Protein AF-A0AAW8B9N7-F1 (afdb_monomer_lite)

Sequence (123 aa):
MEYEEVKALREAWGDKDCDHPGFTDEILFGSKTGDFVCIQCGKSFTKRERDSMNRAGVHPKLTQLTEQNRILKERIDIINTRKSKFESMAAEVGGHTLLDSLLLQQQGVIALLDEMIESTESS

Organism: NCBI:txid434086

Radius of gyration: 39.95 Å; chains: 1; bounding box: 81×28×100 Å

pLDDT: mean 85.16, std 10.38, range [52.69, 97.56]

Structure (mmCIF, N/CA/C/O backbone):
data_AF-A0AAW8B9N7-F1
#
_entry.id   AF-A0AAW8B9N7-F1
#
loop_
_atom_site.group_PDB
_atom_site.id
_atom_site.type_symbol
_atom_site.label_atom_id
_atom_site.label_alt_id
_atom_site.label_comp_id
_atom_site.label_asym_id
_atom_site.label_entity_id
_atom_site.label_seq_id
_atom_site.pdbx_PDB_ins_code
_atom_site.Cartn_x
_atom_site.Cartn_y
_atom_site.Cartn_z
_atom_site.occupancy
_atom_site.B_iso_or_equiv
_atom_site.auth_seq_id
_atom_site.auth_comp_id
_atom_site.auth_asym_id
_atom_site.auth_atom_id
_atom_site.pdbx_PDB_model_num
ATOM 1 N N . MET A 1 1 ? -24.106 8.166 25.501 1.00 86.00 1 MET A N 1
ATOM 2 C CA . MET A 1 1 ? -24.837 7.088 26.195 1.00 86.00 1 MET A CA 1
ATOM 3 C C . MET A 1 1 ? -24.684 7.347 27.674 1.00 86.00 1 MET A C 1
ATOM 5 O O . MET A 1 1 ? -23.563 7.625 28.096 1.00 86.00 1 MET A O 1
ATOM 9 N N . GLU A 1 2 ? -25.788 7.371 28.412 1.00 91.06 2 GLU A N 1
ATOM 10 C CA . GLU A 1 2 ? -25.741 7.658 29.851 1.00 91.06 2 GLU A CA 1
ATOM 11 C C . GLU A 1 2 ? -25.098 6.490 30.606 1.00 91.06 2 GLU A C 1
ATOM 13 O O . GLU A 1 2 ? -25.272 5.332 30.230 1.00 91.06 2 GLU A O 1
ATOM 18 N N . TYR A 1 3 ? -24.370 6.784 31.683 1.00 88.75 3 TYR A N 1
ATOM 19 C CA . TYR A 1 3 ? -23.626 5.793 32.471 1.00 88.75 3 TYR A CA 1
ATOM 20 C C . TYR A 1 3 ? -24.465 4.567 32.886 1.00 88.75 3 TYR A C 1
ATOM 22 O O . TYR A 1 3 ? -24.004 3.428 32.797 1.00 88.75 3 TYR A O 1
ATOM 30 N N . GLU A 1 4 ? -25.723 4.777 33.279 1.00 89.31 4 GLU A N 1
ATOM 31 C CA . GLU A 1 4 ? -26.625 3.683 33.664 1.00 89.31 4 GLU A CA 1
ATOM 32 C C . GLU A 1 4 ? -26.982 2.771 32.478 1.00 89.31 4 GLU A C 1
ATOM 34 O O . GLU A 1 4 ? -27.052 1.550 32.626 1.00 89.31 4 GLU A O 1
ATOM 39 N N . GLU A 1 5 ? -27.136 3.336 31.276 1.00 89.38 5 GLU A N 1
ATOM 40 C CA . GLU A 1 5 ? -27.381 2.565 30.051 1.00 89.38 5 GLU A CA 1
ATOM 41 C C . GLU A 1 5 ? -26.155 1.727 29.679 1.00 89.38 5 GLU A C 1
ATOM 43 O O . GLU A 1 5 ? -26.284 0.562 29.306 1.00 89.38 5 GLU A O 1
ATOM 48 N N . VAL A 1 6 ? -24.956 2.301 29.825 1.00 89.94 6 VAL A N 1
ATOM 49 C CA . VAL A 1 6 ? -23.682 1.606 29.586 1.00 89.94 6 VAL A CA 1
ATOM 50 C C . VAL A 1 6 ? -23.544 0.399 30.510 1.00 89.94 6 VAL A C 1
ATOM 52 O O . VAL A 1 6 ? -23.150 -0.685 30.068 1.00 89.94 6 VAL A O 1
ATOM 55 N N . LYS A 1 7 ? -23.882 0.576 31.791 1.00 89.38 7 LYS A N 1
ATOM 56 C CA . LYS A 1 7 ? -23.821 -0.484 32.796 1.00 89.38 7 LYS A CA 1
ATOM 57 C C . LYS A 1 7 ? -24.812 -1.607 32.489 1.00 89.38 7 LYS A C 1
ATOM 59 O O . LYS A 1 7 ? -24.400 -2.765 32.436 1.00 89.38 7 LYS A O 1
ATOM 64 N N . ALA A 1 8 ? -26.068 -1.268 32.197 1.00 91.56 8 ALA A N 1
ATOM 65 C CA . ALA A 1 8 ? -27.083 -2.246 31.808 1.00 91.56 8 ALA A CA 1
ATOM 66 C C . ALA A 1 8 ? -26.692 -3.003 30.526 1.00 91.56 8 ALA A C 1
ATOM 68 O O . ALA A 1 8 ? -26.857 -4.221 30.446 1.00 91.56 8 ALA A O 1
ATOM 69 N N . LEU A 1 9 ? -26.115 -2.306 29.540 1.00 90.50 9 LEU A N 1
ATOM 70 C CA . LEU A 1 9 ? -25.628 -2.916 28.303 1.00 90.50 9 LEU A CA 1
ATOM 71 C C . LEU A 1 9 ? -24.483 -3.900 28.568 1.00 90.50 9 LEU A C 1
ATOM 73 O O . LEU A 1 9 ? -24.479 -4.994 28.009 1.00 90.50 9 LEU A O 1
ATOM 77 N N . ARG A 1 10 ? -23.533 -3.538 29.436 1.00 89.25 10 ARG A N 1
ATOM 78 C CA . ARG A 1 10 ? -22.415 -4.412 29.814 1.00 89.25 10 ARG A CA 1
ATOM 79 C C . ARG A 1 10 ? -22.901 -5.666 30.541 1.00 89.25 10 ARG A C 1
ATOM 81 O O . ARG A 1 10 ? -22.432 -6.760 30.243 1.00 89.25 10 ARG A O 1
ATOM 88 N N . GLU A 1 11 ? -23.854 -5.517 31.457 1.00 89.94 11 GLU A N 1
ATOM 89 C CA . GLU A 1 11 ? -24.462 -6.641 32.178 1.00 89.94 11 GLU A CA 1
ATOM 90 C C . GLU A 1 11 ? -25.248 -7.566 31.234 1.00 89.94 11 GLU A C 1
ATOM 92 O O . GLU A 1 11 ? -25.106 -8.785 31.312 1.00 89.94 11 GLU A O 1
ATOM 97 N N . ALA A 1 12 ? -26.017 -7.003 30.295 1.00 90.56 12 ALA A N 1
ATOM 98 C CA . ALA A 1 12 ? -26.766 -7.772 29.300 1.00 90.56 12 ALA A CA 1
ATOM 99 C C . ALA A 1 12 ? -25.859 -8.477 28.275 1.00 90.56 12 ALA A C 1
ATOM 101 O O . ALA A 1 12 ? -26.177 -9.575 27.809 1.00 90.56 12 ALA A O 1
ATOM 102 N N . TRP A 1 13 ? -24.736 -7.852 27.907 1.00 90.00 13 TRP A N 1
ATOM 103 C CA . TRP A 1 13 ? -23.761 -8.430 26.984 1.00 90.00 13 TRP A CA 1
ATOM 104 C C . TRP A 1 13 ? -22.974 -9.577 27.628 1.00 90.00 13 TRP A C 1
ATOM 106 O O . TRP A 1 13 ? -22.736 -10.608 26.986 1.00 90.00 13 TRP A O 1
ATOM 116 N N . GLY A 1 14 ? -22.616 -9.410 28.903 1.00 87.19 14 GLY A N 1
ATOM 117 C CA . GLY A 1 14 ? -21.809 -10.356 29.661 1.00 87.19 14 GLY A CA 1
ATOM 118 C C . GLY A 1 14 ? -20.349 -10.364 29.204 1.00 87.19 14 GLY A C 1
ATOM 119 O O . GLY A 1 14 ? -19.791 -9.331 28.841 1.00 87.19 14 GLY A O 1
ATOM 120 N N . ASP A 1 15 ? -19.737 -11.549 29.209 1.00 82.44 15 ASP A N 1
ATOM 121 C CA . ASP A 1 15 ? -18.308 -11.753 28.928 1.00 82.44 15 ASP A CA 1
ATOM 122 C C . ASP A 1 15 ? -18.058 -12.324 27.518 1.00 82.44 15 ASP A C 1
ATOM 124 O O . ASP A 1 15 ? -17.310 -13.278 27.322 1.00 82.44 15 ASP A O 1
ATOM 128 N N . LYS A 1 16 ? -18.775 -11.799 26.518 1.00 85.38 16 LYS A N 1
ATOM 129 C CA . LYS A 1 16 ? -18.611 -12.204 25.113 1.00 85.38 16 LYS A CA 1
ATOM 130 C C . LYS A 1 16 ? -17.570 -11.335 24.417 1.00 85.38 16 LYS A C 1
ATOM 132 O O . LYS A 1 16 ? -17.620 -10.105 24.539 1.00 85.38 16 LYS A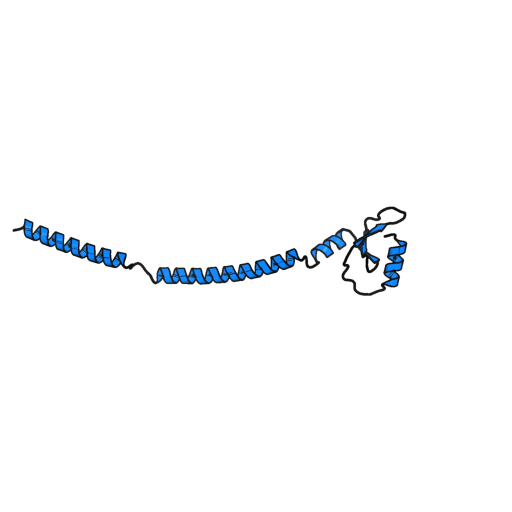 O 1
ATOM 137 N N . ASP A 1 17 ? -16.727 -11.963 23.598 1.00 85.25 17 ASP A N 1
ATOM 138 C CA . ASP A 1 17 ? -15.803 -11.261 22.706 1.00 85.25 17 ASP A CA 1
ATOM 139 C C . ASP A 1 17 ? -16.557 -10.282 21.793 1.00 85.25 17 ASP A C 1
ATOM 141 O O . ASP A 1 17 ? -17.659 -10.555 21.306 1.00 85.25 17 ASP A O 1
ATOM 145 N N . CYS A 1 18 ? -15.976 -9.100 21.599 1.00 83.75 18 CYS A N 1
ATOM 146 C CA . CYS A 1 18 ? -16.566 -8.024 20.816 1.00 83.75 18 CYS A CA 1
ATOM 147 C C . CYS A 1 18 ? -15.498 -7.380 19.933 1.00 83.75 18 CYS A C 1
ATOM 149 O O . CYS A 1 18 ? -14.463 -6.944 20.430 1.00 83.75 18 CYS A O 1
ATOM 151 N N . ASP A 1 19 ? -15.796 -7.245 18.640 1.00 81.38 19 ASP A N 1
ATOM 152 C CA . ASP A 1 19 ? -14.920 -6.588 17.658 1.00 81.38 19 ASP A CA 1
ATOM 153 C C . ASP A 1 19 ? -14.994 -5.051 17.711 1.00 81.38 19 ASP A C 1
ATOM 155 O O . ASP A 1 19 ? -14.330 -4.358 16.944 1.00 81.38 19 ASP A O 1
ATOM 159 N N . HIS A 1 20 ? -15.816 -4.507 18.613 1.00 82.69 20 HIS A N 1
ATOM 160 C CA . HIS A 1 20 ? -16.007 -3.076 18.847 1.00 82.69 20 HIS A CA 1
ATOM 161 C C . HIS A 1 20 ? -16.260 -2.250 17.564 1.00 82.69 20 HIS A C 1
ATOM 163 O O . HIS A 1 20 ? -15.485 -1.348 17.243 1.00 82.69 20 HIS A O 1
ATOM 169 N N . PRO A 1 21 ? -17.381 -2.483 16.846 1.00 82.38 21 PRO A N 1
ATOM 170 C CA . PRO A 1 21 ? -17.633 -1.871 15.534 1.00 82.38 21 PRO A CA 1
ATOM 171 C C . PRO A 1 21 ? -17.878 -0.355 15.574 1.00 82.38 21 PRO A C 1
ATOM 173 O O . PRO A 1 21 ? -17.799 0.313 14.545 1.00 82.38 21 PRO A O 1
ATOM 176 N N . GLY A 1 22 ? -18.203 0.202 16.742 1.00 83.50 22 GLY A N 1
ATOM 177 C CA . GLY A 1 22 ? -18.500 1.620 16.896 1.00 83.50 22 GLY A CA 1
ATOM 178 C C . GLY A 1 22 ? -18.442 2.084 18.346 1.00 83.50 22 GLY A C 1
ATOM 179 O O . GLY A 1 22 ? -18.654 1.301 19.277 1.00 83.50 22 GLY A O 1
ATOM 180 N N . PHE A 1 23 ? -18.172 3.379 18.517 1.00 89.88 23 PHE A N 1
ATOM 181 C CA . PHE A 1 23 ? -18.014 4.031 19.814 1.00 89.88 23 PHE A CA 1
ATOM 182 C C . PHE A 1 23 ? -18.919 5.260 19.928 1.00 89.88 23 PHE A C 1
ATOM 184 O O . PHE A 1 23 ? -19.106 5.992 18.957 1.00 89.88 23 PHE A O 1
ATOM 191 N N . THR A 1 24 ? -19.427 5.508 21.131 1.00 90.75 24 THR A N 1
ATOM 192 C CA . THR A 1 24 ? -20.163 6.718 21.521 1.00 90.75 24 THR A CA 1
ATOM 193 C C . THR A 1 24 ? -19.512 7.347 22.750 1.00 90.75 24 THR A C 1
ATOM 195 O O . THR A 1 24 ? -18.874 6.649 23.528 1.00 90.75 24 THR A O 1
ATOM 198 N N . ASP A 1 25 ? -19.697 8.650 22.959 1.00 91.75 25 ASP A N 1
ATOM 199 C CA . ASP A 1 25 ? -19.277 9.301 24.205 1.00 91.75 25 ASP A CA 1
ATOM 200 C C . ASP A 1 25 ? -20.117 8.784 25.386 1.00 91.75 25 ASP A C 1
ATOM 202 O O . ASP A 1 25 ? -21.349 8.656 25.273 1.00 91.75 25 ASP A O 1
ATOM 206 N N . GLU A 1 26 ? -19.459 8.511 26.510 1.00 90.62 26 GLU A N 1
ATOM 207 C CA . GLU A 1 26 ? -20.120 8.291 27.795 1.00 90.62 26 GLU A CA 1
ATOM 208 C C . GLU A 1 26 ? -20.493 9.631 28.435 1.00 90.62 26 GLU A C 1
ATOM 210 O O . GLU A 1 26 ? -19.730 10.606 28.417 1.00 90.62 26 GLU A O 1
ATOM 215 N N . ILE A 1 27 ? -21.709 9.682 28.971 1.00 90.88 27 ILE A N 1
ATOM 216 C CA . ILE A 1 27 ? -22.269 10.854 29.631 1.00 90.88 27 ILE A CA 1
ATOM 217 C C . ILE A 1 27 ? -22.593 10.468 31.072 1.00 90.88 27 ILE A C 1
ATOM 219 O O . ILE A 1 27 ? -23.198 9.427 31.328 1.00 90.88 27 ILE A O 1
ATOM 223 N N . LEU A 1 28 ? -22.168 11.310 32.009 1.00 88.75 28 LEU A N 1
ATOM 224 C CA . LEU A 1 28 ? -22.473 11.190 33.425 1.00 88.75 28 LEU A CA 1
ATOM 225 C C . LEU A 1 28 ? -23.022 12.535 33.911 1.00 88.75 28 LEU A C 1
ATOM 227 O O . LEU A 1 28 ? -22.374 13.571 33.754 1.00 88.75 28 LEU A O 1
ATOM 231 N N . PHE A 1 29 ? -24.234 12.526 34.471 1.00 87.25 29 PHE A N 1
ATOM 232 C CA . PHE A 1 29 ? -24.947 13.731 34.922 1.00 87.25 29 PHE A CA 1
ATOM 233 C C . PHE A 1 29 ? -25.043 14.829 33.842 1.00 87.25 29 PHE A C 1
ATOM 235 O O . PHE A 1 29 ? -24.850 16.014 34.117 1.00 87.25 29 PHE A O 1
ATOM 242 N N . GLY A 1 30 ? -25.301 14.439 32.589 1.00 86.62 30 GLY A N 1
ATOM 243 C CA . GLY A 1 30 ? -25.422 15.373 31.463 1.00 86.62 30 GLY A CA 1
ATOM 244 C C . GLY A 1 30 ? -24.098 15.966 30.963 1.00 86.62 30 GLY A C 1
ATOM 245 O O . GLY A 1 30 ? -24.112 16.829 30.085 1.00 86.62 30 GLY A O 1
ATOM 246 N N . SER A 1 31 ? -22.953 15.513 31.483 1.00 87.38 31 SER A N 1
ATOM 247 C CA . SER A 1 31 ? -21.620 15.932 31.036 1.00 87.38 31 SER A CA 1
ATOM 248 C C . SER A 1 31 ? -20.849 14.766 30.427 1.00 87.38 31 SER A C 1
ATOM 250 O O . SER A 1 31 ? -20.915 13.642 30.916 1.00 87.38 31 SER A O 1
ATOM 252 N N . LYS A 1 32 ? -20.087 15.026 29.359 1.00 88.25 32 LYS A N 1
ATOM 253 C CA . LYS A 1 32 ? -19.211 14.011 28.756 1.00 88.25 32 LYS A CA 1
ATOM 254 C C . LYS A 1 32 ? -18.076 13.678 29.722 1.00 88.25 32 LYS A C 1
ATOM 256 O O . LYS A 1 32 ? -17.360 14.588 30.138 1.00 88.25 32 LYS A O 1
ATOM 261 N N . THR A 1 33 ? -17.877 12.400 30.028 1.00 86.06 33 THR A N 1
ATOM 262 C CA . THR A 1 33 ? -16.769 11.953 30.897 1.00 86.06 33 THR A CA 1
ATOM 263 C C . THR A 1 33 ? -15.419 12.022 30.179 1.00 86.06 33 THR A C 1
ATOM 265 O O . THR A 1 33 ? -14.380 12.183 30.812 1.00 86.06 33 THR A O 1
ATOM 268 N N . GLY A 1 34 ? -15.438 11.974 28.842 1.00 84.19 34 GLY A N 1
ATOM 269 C CA . GLY A 1 34 ? -14.245 11.907 27.994 1.00 84.19 34 GLY A CA 1
ATOM 270 C C . GLY A 1 34 ? -13.856 10.477 27.610 1.00 84.19 34 GLY A C 1
ATOM 271 O O . GLY A 1 34 ? -12.970 10.303 26.767 1.00 84.19 34 GLY A O 1
ATOM 272 N N . ASP A 1 35 ? -14.552 9.487 28.171 1.00 88.50 35 ASP A N 1
ATOM 273 C CA . ASP A 1 35 ? -14.418 8.082 27.818 1.00 88.50 35 ASP A CA 1
ATOM 274 C C . ASP A 1 35 ? -15.387 7.697 26.693 1.00 88.50 35 ASP A C 1
ATOM 276 O O . ASP A 1 35 ? -16.487 8.241 26.538 1.00 88.50 35 ASP A O 1
ATOM 280 N N . PHE A 1 36 ? -14.944 6.750 25.872 1.00 90.44 36 PHE A N 1
ATOM 281 C CA . PHE A 1 36 ? -15.682 6.233 24.728 1.00 90.44 36 PHE A CA 1
ATOM 282 C C . PHE A 1 36 ? -16.223 4.851 25.053 1.00 90.44 36 PHE A C 1
ATOM 284 O O . PHE A 1 36 ? -15.476 3.963 25.449 1.00 90.44 36 PHE A O 1
ATOM 291 N N . VAL A 1 37 ? -17.507 4.628 24.825 1.00 90.88 37 VAL A N 1
ATOM 292 C CA . VAL A 1 37 ? -18.162 3.350 25.085 1.00 90.88 37 VAL A CA 1
ATOM 293 C C . VAL A 1 37 ? -18.514 2.668 23.778 1.00 90.88 37 VAL A C 1
ATOM 295 O O . VAL A 1 37 ? -19.032 3.293 22.853 1.00 90.88 37 VAL A O 1
ATOM 298 N N . CYS A 1 38 ? -18.243 1.369 23.694 1.00 91.25 38 CYS A N 1
ATOM 299 C CA . CYS A 1 38 ? -18.683 0.566 22.565 1.00 91.25 38 CYS A CA 1
ATOM 300 C C . CYS A 1 38 ? -20.210 0.422 22.563 1.00 91.25 38 CYS A C 1
ATOM 302 O O . CYS A 1 38 ? -20.794 -0.052 23.538 1.00 91.25 38 CYS A O 1
ATOM 304 N N . ILE A 1 39 ? -20.840 0.747 21.432 1.00 90.44 39 ILE A N 1
ATOM 305 C CA . ILE A 1 39 ? -22.304 0.703 21.265 1.00 90.44 39 ILE A CA 1
ATOM 306 C C . ILE A 1 39 ? -22.904 -0.708 21.375 1.00 90.44 39 ILE A C 1
ATOM 308 O O . ILE A 1 39 ? -24.113 -0.841 21.516 1.00 90.44 39 ILE A O 1
ATOM 312 N N . GLN A 1 40 ? -22.075 -1.752 21.279 1.00 88.00 40 GLN A N 1
ATOM 313 C CA . GLN A 1 40 ? -22.519 -3.145 21.260 1.00 88.00 40 GLN A CA 1
ATOM 314 C C . GLN A 1 40 ? -22.347 -3.843 22.614 1.00 88.00 40 GLN A C 1
ATOM 316 O O . GLN A 1 40 ? -23.246 -4.556 23.040 1.00 88.00 40 GLN A O 1
ATOM 321 N N . CYS A 1 41 ? -21.213 -3.648 23.296 1.00 89.06 41 CYS A N 1
ATOM 322 C CA . CYS A 1 41 ? -20.895 -4.377 24.532 1.00 89.06 41 CYS A CA 1
ATOM 323 C C . CYS A 1 41 ? -20.814 -3.508 25.795 1.00 89.06 41 CYS A C 1
ATOM 325 O O . CYS A 1 41 ? -20.556 -4.034 26.874 1.00 89.06 41 CYS A O 1
ATOM 327 N N . GLY A 1 42 ? -20.947 -2.181 25.692 1.00 88.44 42 GLY A N 1
ATOM 328 C CA . GLY A 1 42 ? -20.882 -1.297 26.863 1.00 88.44 42 GLY A CA 1
ATOM 329 C C . GLY A 1 42 ? -19.496 -1.211 27.526 1.00 88.44 42 GLY A C 1
ATOM 330 O O . GLY A 1 42 ? -19.356 -0.720 28.649 1.00 88.44 42 GLY A O 1
ATOM 331 N N . LYS A 1 43 ? -18.433 -1.702 26.875 1.00 89.56 43 LYS A N 1
ATOM 332 C CA . LYS A 1 43 ? -17.058 -1.545 27.373 1.00 89.56 43 LYS A CA 1
ATOM 333 C C . LYS A 1 43 ? -16.576 -0.113 27.132 1.00 89.56 43 LYS A C 1
ATOM 335 O O . LYS A 1 43 ? -16.777 0.422 26.042 1.00 89.56 43 LYS A O 1
ATOM 340 N N . SER A 1 44 ? -15.986 0.491 28.159 1.00 89.69 44 SER A N 1
ATOM 341 C CA . SER A 1 44 ? -15.431 1.844 28.137 1.00 89.69 44 SER A CA 1
ATOM 342 C C . SER A 1 44 ? -13.955 1.812 27.740 1.00 89.69 44 SER A C 1
ATOM 344 O O . SER A 1 44 ? -13.222 0.892 28.106 1.00 89.69 44 SER A O 1
ATOM 346 N N . PHE A 1 45 ? -13.543 2.812 26.969 1.00 89.25 45 PHE A N 1
ATOM 347 C CA . PHE A 1 45 ? -12.222 2.960 26.377 1.00 89.25 45 PHE A CA 1
ATOM 348 C C . PHE A 1 45 ? -11.765 4.402 26.487 1.00 89.25 45 PHE A C 1
ATOM 350 O O . PHE A 1 45 ? -12.496 5.341 26.160 1.00 89.25 45 PHE A O 1
ATOM 357 N N . THR A 1 46 ? -10.502 4.579 26.841 1.00 89.75 46 THR A N 1
ATOM 358 C CA . THR A 1 46 ? -9.861 5.886 26.764 1.00 89.75 46 THR A CA 1
ATOM 359 C C . THR A 1 46 ? -9.653 6.293 25.304 1.00 89.75 46 THR A C 1
ATOM 361 O O . THR A 1 46 ? -9.549 5.464 24.392 1.00 89.75 46 THR A O 1
ATOM 364 N N . LYS A 1 47 ? -9.481 7.597 25.064 1.00 86.06 47 LYS A N 1
ATOM 365 C CA . LYS A 1 47 ? -9.130 8.121 23.732 1.00 86.06 47 LYS A CA 1
ATOM 366 C C . LYS A 1 47 ? -7.920 7.404 23.111 1.00 86.06 47 LYS A C 1
ATOM 368 O O . LYS A 1 47 ? -7.928 7.100 21.922 1.00 86.06 47 LYS A O 1
ATOM 373 N N . ARG A 1 48 ? -6.886 7.114 23.913 1.00 84.25 48 ARG A N 1
ATOM 374 C CA . ARG A 1 48 ? -5.659 6.445 23.444 1.00 84.25 48 ARG A CA 1
ATOM 375 C C . ARG A 1 48 ? -5.911 5.000 23.027 1.00 84.25 48 ARG A C 1
ATOM 377 O O . ARG A 1 48 ? -5.324 4.565 22.038 1.00 84.25 48 ARG A O 1
ATOM 384 N N . GLU A 1 49 ? -6.756 4.276 23.755 1.00 84.56 49 GLU A N 1
ATOM 385 C CA . GLU A 1 49 ? -7.122 2.893 23.431 1.00 84.56 49 GLU A CA 1
ATOM 386 C C . GLU A 1 49 ? -7.955 2.844 22.157 1.00 84.56 49 GLU A C 1
ATOM 388 O O . GLU A 1 49 ? -7.578 2.132 21.231 1.00 84.56 49 GLU A O 1
ATOM 393 N N . ARG A 1 50 ? -8.990 3.686 22.047 1.00 83.12 50 ARG A N 1
ATOM 394 C CA . ARG A 1 50 ? -9.796 3.816 20.824 1.00 83.12 50 ARG A CA 1
ATOM 395 C C . ARG A 1 50 ? -8.930 4.139 19.606 1.00 83.12 50 ARG A C 1
ATOM 397 O O . ARG A 1 50 ? -9.052 3.508 18.560 1.00 83.12 50 ARG A O 1
ATOM 404 N N . ASP A 1 51 ? -8.027 5.110 19.734 1.00 80.88 51 ASP A N 1
ATOM 405 C CA . ASP A 1 51 ? -7.139 5.498 18.636 1.00 80.88 51 ASP A CA 1
ATOM 406 C C . ASP A 1 51 ? -6.158 4.374 18.279 1.00 80.88 51 ASP A C 1
ATOM 408 O O . ASP A 1 51 ? -5.812 4.195 17.114 1.00 80.88 51 ASP A O 1
ATOM 412 N N . SER A 1 52 ? -5.714 3.595 19.264 1.00 77.69 52 SER A N 1
ATOM 413 C CA . SER A 1 52 ? -4.858 2.429 19.029 1.00 77.69 52 SER A CA 1
ATOM 414 C C . SER A 1 52 ? -5.621 1.280 18.374 1.00 77.69 52 SER A C 1
ATOM 416 O O . SER A 1 52 ? -5.076 0.661 17.468 1.00 77.69 52 SER A O 1
ATOM 418 N N . MET A 1 53 ? -6.887 1.058 18.734 1.00 72.44 53 MET A N 1
ATOM 419 C CA . MET A 1 53 ? -7.771 0.089 18.076 1.00 72.44 53 MET A CA 1
ATOM 420 C C . MET A 1 53 ? -8.073 0.484 16.633 1.00 72.44 53 MET A C 1
ATOM 422 O O . MET A 1 53 ? -7.985 -0.356 15.750 1.00 72.44 53 MET A O 1
ATOM 426 N N . ASN A 1 54 ? -8.310 1.768 16.354 1.00 66.31 54 ASN A N 1
ATOM 427 C CA . ASN A 1 54 ? -8.457 2.258 14.979 1.00 66.31 54 ASN A CA 1
ATOM 428 C C . ASN A 1 54 ? -7.163 2.142 14.157 1.00 66.31 54 ASN A C 1
ATOM 430 O O . ASN A 1 54 ? -7.221 2.020 12.937 1.00 66.31 54 ASN A O 1
ATOM 434 N N . ARG A 1 55 ? -5.993 2.193 14.806 1.00 63.53 55 ARG A N 1
ATOM 435 C CA . ARG A 1 55 ? -4.694 1.964 14.152 1.00 63.53 55 ARG A CA 1
ATOM 436 C C . ARG A 1 55 ? -4.380 0.478 13.950 1.00 63.53 55 ARG A C 1
ATOM 438 O O . ARG A 1 55 ? -3.716 0.146 12.975 1.00 63.53 55 ARG A O 1
ATOM 445 N N . ALA A 1 56 ? -4.821 -0.386 14.865 1.00 58.50 56 ALA A N 1
ATOM 446 C CA . ALA A 1 56 ? -4.647 -1.839 14.804 1.00 58.50 56 ALA A CA 1
ATOM 447 C C . ALA A 1 56 ? -5.710 -2.528 13.930 1.00 58.50 56 ALA A C 1
ATOM 449 O O . ALA A 1 56 ? -5.466 -3.603 13.386 1.00 58.50 56 ALA A O 1
ATOM 450 N N . GLY A 1 57 ? -6.875 -1.900 13.775 1.00 57.22 57 GLY A N 1
ATOM 451 C CA . GLY A 1 57 ? -7.941 -2.326 12.888 1.00 57.22 57 GLY A CA 1
ATOM 452 C C . GLY A 1 57 ? -7.488 -2.229 11.439 1.00 57.22 57 GLY A C 1
ATOM 453 O O . GLY A 1 57 ? -6.958 -1.210 10.999 1.00 57.22 57 GLY A O 1
ATOM 454 N N . VAL A 1 58 ? -7.694 -3.318 10.709 1.00 60.47 58 VAL A N 1
ATOM 455 C CA . VAL A 1 58 ? -7.445 -3.491 9.278 1.00 60.47 58 VAL A CA 1
ATOM 456 C C . VAL A 1 58 ? -8.119 -2.358 8.492 1.00 60.47 58 VAL A C 1
ATOM 458 O O . VAL A 1 58 ? -9.266 -2.459 8.067 1.00 60.47 58 VAL A O 1
ATOM 461 N N . HIS A 1 59 ? -7.421 -1.233 8.327 1.00 65.50 59 HIS A N 1
ATOM 462 C CA . HIS A 1 59 ? -7.954 -0.085 7.607 1.00 65.50 59 HIS A CA 1
ATOM 463 C C . HIS A 1 59 ? -8.059 -0.466 6.119 1.00 65.50 59 HIS A C 1
ATOM 465 O O . HIS A 1 59 ? -7.033 -0.815 5.529 1.00 65.50 59 HIS A O 1
ATOM 471 N N . PRO A 1 60 ? -9.236 -0.381 5.467 1.00 74.06 60 PRO A N 1
ATOM 472 C CA . PRO A 1 60 ? -9.428 -0.874 4.095 1.00 74.06 60 PRO A CA 1
ATOM 473 C C . PRO A 1 60 ? -8.463 -0.257 3.074 1.00 74.06 60 PRO A C 1
ATOM 475 O O . PRO A 1 60 ? -7.996 -0.909 2.146 1.00 74.06 60 PRO A O 1
ATOM 478 N N . LYS A 1 61 ? -8.096 1.015 3.271 1.00 79.69 61 LYS A N 1
ATOM 479 C CA . LYS A 1 61 ? -7.078 1.670 2.436 1.00 79.69 61 LYS A CA 1
ATOM 480 C C . LYS A 1 61 ? -5.672 1.144 2.720 1.00 79.69 61 LYS A C 1
ATOM 482 O O . LYS A 1 61 ? -4.842 1.115 1.824 1.00 79.69 61 LYS A O 1
ATOM 487 N N . LEU A 1 62 ? -5.388 0.763 3.965 1.00 80.25 62 LEU A N 1
ATOM 488 C CA . LEU A 1 62 ? -4.078 0.248 4.351 1.00 80.25 62 LEU A CA 1
ATOM 489 C C . LEU A 1 62 ? -3.874 -1.157 3.786 1.00 80.25 62 LEU A C 1
ATOM 491 O O . LEU A 1 62 ? -2.815 -1.420 3.235 1.00 80.25 62 LEU A O 1
ATOM 495 N N . THR A 1 63 ? -4.887 -2.026 3.832 1.00 83.25 63 THR A N 1
ATOM 496 C CA . THR A 1 63 ? -4.818 -3.340 3.169 1.00 83.25 63 THR A CA 1
ATOM 497 C C . THR A 1 63 ? -4.643 -3.208 1.668 1.00 83.25 63 THR A C 1
ATOM 499 O O . THR A 1 63 ? -3.773 -3.864 1.099 1.00 83.25 63 THR A O 1
ATOM 502 N N . GLN A 1 64 ? -5.403 -2.309 1.041 1.00 89.00 64 GLN A N 1
ATOM 503 C CA . GLN A 1 64 ? -5.259 -2.007 -0.379 1.00 89.00 64 GLN A CA 1
ATOM 504 C C . GLN A 1 64 ? -3.837 -1.536 -0.719 1.00 89.00 64 GLN A C 1
ATOM 506 O O . GLN A 1 64 ? -3.248 -2.018 -1.684 1.00 89.00 64 GLN A O 1
ATOM 511 N N . LEU A 1 65 ? -3.264 -0.631 0.079 1.00 90.44 65 LEU A N 1
ATOM 512 C CA . LEU A 1 65 ? -1.901 -0.133 -0.122 1.00 90.44 65 LEU A CA 1
ATOM 513 C C . LEU A 1 65 ? -0.845 -1.217 0.108 1.00 90.44 65 LEU A C 1
ATOM 515 O O . LEU A 1 65 ? 0.133 -1.288 -0.635 1.00 90.44 65 LEU A O 1
ATOM 519 N N . THR A 1 66 ? -1.025 -2.077 1.107 1.00 89.50 66 THR A N 1
ATOM 520 C CA . THR A 1 66 ? -0.121 -3.208 1.353 1.00 89.50 66 THR A CA 1
ATOM 521 C C . THR A 1 66 ? -0.117 -4.171 0.170 1.00 89.50 66 THR A C 1
ATOM 523 O O . THR A 1 66 ? 0.954 -4.571 -0.288 1.00 89.50 66 THR A O 1
ATOM 526 N N . GLU A 1 67 ? -1.290 -4.474 -0.385 1.00 92.31 67 GLU A N 1
ATOM 527 C CA . GLU A 1 67 ? -1.403 -5.337 -1.562 1.00 92.31 67 GLU A CA 1
ATOM 528 C C . GLU A 1 67 ? -0.811 -4.679 -2.817 1.0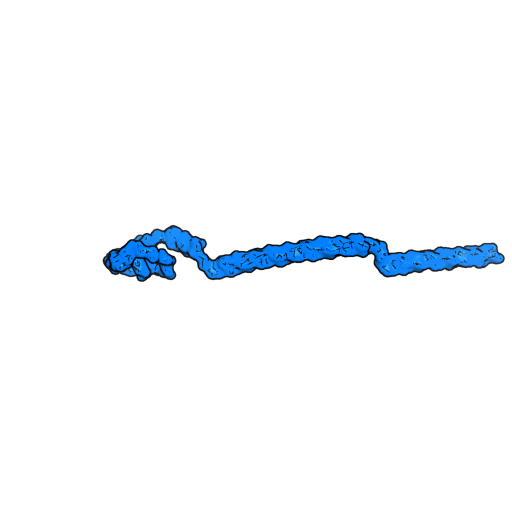0 92.31 67 GLU A C 1
ATOM 530 O O . GLU A 1 67 ? -0.053 -5.308 -3.556 1.00 92.31 67 GLU A O 1
ATOM 535 N N . GLN A 1 68 ? -1.054 -3.383 -3.029 1.00 94.75 68 GLN A N 1
ATOM 536 C CA . GLN A 1 68 ? -0.420 -2.641 -4.124 1.00 94.75 68 GLN 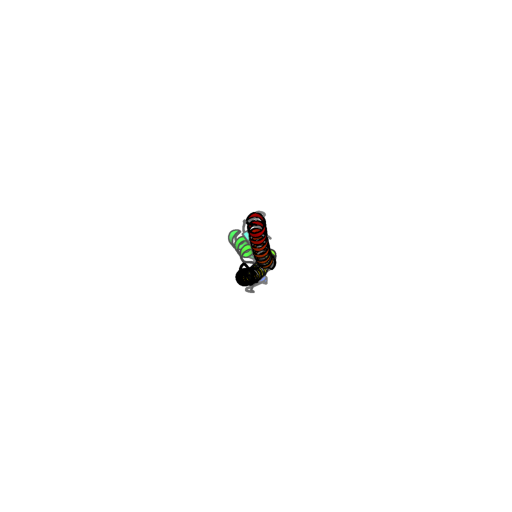A CA 1
ATOM 537 C C . GLN A 1 68 ? 1.109 -2.651 -4.014 1.00 94.75 68 GLN A C 1
ATOM 539 O O . GLN A 1 68 ? 1.793 -2.879 -5.012 1.00 94.75 68 GLN A O 1
ATOM 544 N N . ASN A 1 69 ? 1.659 -2.467 -2.812 1.00 95.06 69 ASN A N 1
ATOM 545 C CA . ASN A 1 69 ? 3.102 -2.541 -2.580 1.00 95.06 69 ASN A CA 1
ATOM 546 C C . ASN A 1 69 ? 3.671 -3.932 -2.882 1.00 95.06 69 ASN A C 1
ATOM 548 O O . ASN A 1 69 ? 4.776 -4.034 -3.420 1.00 95.06 69 ASN A O 1
ATOM 552 N N . ARG A 1 70 ? 2.924 -4.999 -2.577 1.00 96.44 70 ARG A N 1
ATOM 553 C CA . ARG A 1 70 ? 3.306 -6.373 -2.929 1.00 96.44 70 ARG A CA 1
ATOM 554 C C . ARG A 1 70 ? 3.431 -6.537 -4.446 1.00 96.44 70 ARG A C 1
ATOM 556 O O . ARG A 1 70 ? 4.468 -6.990 -4.923 1.00 96.44 70 ARG A O 1
ATOM 563 N N . ILE A 1 71 ? 2.421 -6.091 -5.195 1.00 96.75 71 ILE A N 1
ATOM 564 C CA . ILE A 1 71 ? 2.399 -6.152 -6.667 1.00 96.75 71 ILE A CA 1
ATOM 565 C C . ILE A 1 71 ? 3.527 -5.308 -7.280 1.00 96.75 71 ILE A C 1
ATOM 567 O O . ILE A 1 71 ? 4.156 -5.718 -8.256 1.00 96.75 71 ILE A O 1
ATOM 571 N N . LEU A 1 72 ? 3.797 -4.120 -6.731 1.00 97.06 72 LEU A N 1
ATOM 572 C CA . LEU A 1 72 ? 4.862 -3.249 -7.234 1.00 97.06 72 LEU A CA 1
ATOM 573 C C . LEU A 1 72 ? 6.247 -3.885 -7.088 1.00 97.06 72 LEU A C 1
ATOM 575 O O . LEU A 1 72 ? 7.045 -3.780 -8.017 1.00 97.06 72 LEU A O 1
ATOM 579 N N . LYS A 1 73 ? 6.519 -4.578 -5.977 1.00 96.12 73 LYS A N 1
ATOM 580 C CA . LYS A 1 73 ? 7.784 -5.306 -5.786 1.00 96.12 73 LYS A CA 1
ATOM 581 C C . LYS A 1 73 ? 7.975 -6.395 -6.841 1.00 96.12 73 LYS A C 1
ATOM 583 O O . LYS A 1 73 ? 8.997 -6.405 -7.514 1.00 96.12 73 LYS A O 1
ATOM 588 N N . GLU A 1 74 ? 6.950 -7.213 -7.069 1.00 95.50 74 GLU A N 1
ATOM 589 C CA . GLU A 1 74 ? 6.979 -8.261 -8.098 1.00 95.50 74 GLU A CA 1
ATOM 590 C C . GLU A 1 74 ? 7.246 -7.682 -9.501 1.00 95.50 74 GLU A C 1
ATOM 592 O O . GLU A 1 74 ? 8.055 -8.203 -10.270 1.00 95.50 74 GLU A O 1
ATOM 597 N N . ARG A 1 75 ? 6.624 -6.541 -9.829 1.00 96.75 75 ARG A N 1
ATOM 598 C CA . ARG A 1 75 ? 6.870 -5.847 -11.104 1.00 96.75 75 ARG A CA 1
ATOM 599 C C . ARG A 1 75 ? 8.295 -5.312 -11.222 1.00 96.75 75 ARG A C 1
ATOM 601 O O . ARG A 1 75 ? 8.868 -5.393 -12.308 1.00 96.75 75 ARG A O 1
ATOM 608 N N . ILE A 1 76 ? 8.854 -4.762 -10.145 1.00 97.56 76 ILE A N 1
ATOM 609 C CA . ILE A 1 76 ? 10.239 -4.272 -10.119 1.00 97.56 76 ILE A CA 1
ATOM 610 C C . ILE A 1 76 ? 11.212 -5.424 -10.385 1.00 97.56 76 ILE A C 1
ATOM 612 O O . ILE A 1 76 ? 12.114 -5.269 -11.207 1.00 97.56 76 ILE A O 1
ATOM 616 N N . ASP A 1 77 ? 10.991 -6.591 -9.782 1.00 96.81 77 ASP A N 1
ATOM 617 C CA . ASP A 1 77 ? 11.845 -7.767 -9.986 1.00 96.81 77 ASP A CA 1
ATOM 618 C C . ASP A 1 77 ? 11.815 -8.254 -11.443 1.00 96.81 77 ASP A C 1
ATOM 620 O O . ASP A 1 77 ? 12.860 -8.538 -12.042 1.00 96.81 77 ASP A O 1
ATOM 624 N N . ILE A 1 78 ? 10.631 -8.264 -12.065 1.00 96.25 78 ILE A N 1
ATOM 625 C CA . ILE A 1 78 ? 10.483 -8.578 -13.495 1.00 96.25 78 ILE A CA 1
ATOM 626 C C . ILE A 1 78 ? 11.235 -7.561 -14.361 1.00 96.25 78 ILE A C 1
ATOM 628 O O . ILE A 1 78 ? 11.925 -7.949 -15.306 1.00 96.25 78 ILE A O 1
ATOM 632 N N . ILE A 1 79 ? 11.110 -6.263 -14.065 1.00 96.50 79 ILE A N 1
ATOM 633 C CA . ILE A 1 79 ? 11.805 -5.207 -14.814 1.00 96.50 79 ILE A CA 1
ATOM 634 C C . ILE A 1 79 ? 13.319 -5.366 -14.679 1.00 96.50 79 ILE A C 1
ATOM 636 O O . ILE A 1 79 ? 14.016 -5.309 -15.689 1.00 96.50 79 ILE A O 1
ATOM 640 N N . ASN A 1 80 ? 13.822 -5.633 -13.475 1.00 96.00 80 ASN A N 1
ATOM 641 C CA . ASN A 1 80 ? 15.247 -5.853 -13.234 1.00 96.00 80 ASN A CA 1
ATOM 642 C C . ASN A 1 80 ? 15.771 -7.082 -13.990 1.00 96.00 80 ASN A C 1
ATOM 644 O O . ASN A 1 80 ? 16.827 -7.014 -14.614 1.00 96.00 80 ASN A O 1
ATOM 648 N N . THR A 1 81 ? 14.995 -8.168 -14.021 1.00 95.06 81 THR A N 1
ATOM 649 C CA . THR A 1 81 ? 15.333 -9.385 -14.779 1.00 95.06 81 THR A CA 1
ATOM 650 C C . THR A 1 81 ? 15.371 -9.126 -16.285 1.00 95.06 81 THR A C 1
ATOM 652 O O . THR A 1 81 ? 16.244 -9.611 -17.002 1.00 95.06 81 THR A O 1
ATOM 655 N N . ARG A 1 82 ? 14.420 -8.343 -16.802 1.00 95.62 82 ARG A N 1
ATOM 656 C CA . ARG A 1 82 ? 14.418 -7.957 -18.219 1.00 95.62 82 ARG A CA 1
ATOM 657 C C . ARG A 1 82 ? 15.586 -7.037 -18.538 1.00 95.62 82 ARG A C 1
ATOM 659 O O . ARG A 1 82 ? 16.207 -7.211 -19.578 1.00 95.62 82 ARG A O 1
ATOM 666 N N . LYS A 1 83 ? 15.886 -6.085 -17.655 1.00 94.31 83 LYS A N 1
ATOM 667 C CA . LYS A 1 83 ? 17.006 -5.158 -17.809 1.00 94.31 83 LYS A CA 1
ATOM 668 C C . LYS A 1 83 ? 18.331 -5.913 -17.908 1.00 94.31 83 LYS A C 1
ATOM 670 O O . LYS A 1 83 ? 19.054 -5.675 -18.865 1.00 94.31 83 LYS A O 1
ATOM 675 N N . SER A 1 84 ? 18.600 -6.862 -17.010 1.00 92.00 84 SER A N 1
ATOM 676 C CA . SER A 1 84 ? 19.837 -7.655 -17.072 1.00 92.00 84 SER A CA 1
ATOM 677 C C . SER A 1 84 ? 19.937 -8.476 -18.361 1.00 92.00 84 SER A C 1
ATOM 679 O O . SER A 1 84 ? 21.006 -8.553 -18.958 1.00 92.00 84 SER A O 1
ATOM 681 N N . LYS A 1 85 ? 18.815 -9.021 -18.850 1.00 90.75 85 LYS A N 1
ATOM 682 C CA . LYS A 1 85 ? 18.764 -9.703 -20.151 1.00 90.75 85 LYS A CA 1
ATOM 683 C C . LYS A 1 85 ? 19.029 -8.752 -21.322 1.00 90.75 85 LYS A C 1
ATOM 685 O O . LYS A 1 85 ? 19.712 -9.123 -22.267 1.00 90.75 85 LYS A O 1
ATOM 690 N N . PHE A 1 86 ? 18.491 -7.535 -21.291 1.00 84.50 86 PHE A N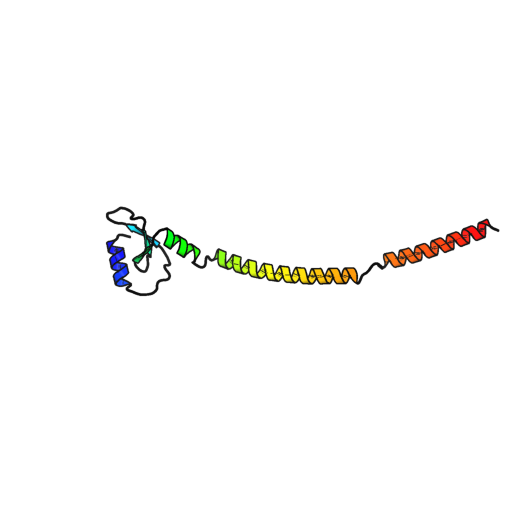 1
ATOM 691 C CA . PHE A 1 86 ? 18.780 -6.544 -22.328 1.00 84.50 86 PHE A CA 1
ATOM 692 C C . PHE A 1 86 ? 20.237 -6.085 -22.290 1.00 84.50 86 PHE A C 1
ATOM 694 O O . PHE A 1 86 ? 20.831 -5.913 -23.347 1.00 84.50 86 PHE A O 1
ATOM 701 N N . GLU A 1 87 ? 20.826 -5.933 -21.105 1.00 86.06 87 GLU A N 1
ATOM 702 C CA . GLU A 1 87 ? 22.250 -5.623 -20.947 1.00 86.06 87 GLU A CA 1
ATOM 703 C C . GLU A 1 87 ? 23.133 -6.756 -21.485 1.00 86.06 87 GLU A C 1
ATOM 705 O O . GLU A 1 87 ? 24.084 -6.480 -22.215 1.00 86.06 87 GLU A O 1
ATOM 710 N N . SER A 1 88 ? 22.792 -8.023 -21.218 1.00 82.19 88 SER A N 1
ATOM 711 C CA . SER A 1 88 ? 23.527 -9.160 -21.787 1.00 82.19 88 SER A CA 1
ATOM 712 C C . SER A 1 88 ? 23.376 -9.230 -23.306 1.00 82.19 88 SER A C 1
ATOM 714 O O . SER A 1 88 ? 24.364 -9.415 -24.004 1.00 82.19 88 SER A O 1
ATOM 716 N N . MET A 1 89 ? 22.171 -9.001 -23.838 1.00 79.94 89 MET A N 1
ATOM 717 C CA . MET A 1 89 ? 21.941 -8.932 -25.285 1.00 79.94 89 MET A CA 1
ATOM 718 C C . MET A 1 89 ? 22.697 -7.766 -25.933 1.00 79.94 89 MET A C 1
ATOM 720 O O . MET A 1 89 ? 23.232 -7.925 -27.022 1.00 79.94 89 MET A O 1
ATOM 724 N N . ALA A 1 90 ? 22.772 -6.604 -25.283 1.00 75.25 90 ALA A N 1
ATOM 725 C CA . ALA A 1 90 ? 23.550 -5.470 -25.777 1.00 75.25 90 ALA A CA 1
ATOM 726 C C . ALA A 1 90 ? 25.062 -5.757 -25.761 1.00 75.25 90 ALA A C 1
ATOM 728 O O . ALA A 1 90 ? 25.773 -5.305 -26.653 1.00 75.25 90 ALA A O 1
ATOM 729 N N . ALA A 1 91 ? 25.546 -6.527 -24.782 1.00 72.19 91 ALA A N 1
ATOM 730 C CA . ALA A 1 91 ? 26.934 -6.983 -24.732 1.00 72.19 91 ALA A CA 1
ATOM 731 C C . ALA A 1 91 ? 27.242 -8.079 -25.775 1.00 72.19 91 ALA A C 1
ATOM 733 O O . ALA A 1 91 ? 28.339 -8.099 -26.328 1.00 72.19 91 ALA A O 1
ATOM 734 N N . GLU A 1 92 ? 26.286 -8.972 -26.059 1.00 66.31 92 GLU A N 1
ATOM 735 C CA . GLU A 1 92 ? 26.397 -10.030 -27.078 1.00 66.31 92 GLU A CA 1
ATOM 736 C C . GLU A 1 92 ? 26.274 -9.494 -28.510 1.00 66.31 92 GLU A C 1
ATOM 738 O O . GLU A 1 92 ? 26.983 -9.961 -29.399 1.00 66.31 92 GLU A O 1
ATOM 743 N N . VAL A 1 93 ? 25.462 -8.453 -28.735 1.00 60.78 93 VAL A N 1
ATOM 744 C CA . VAL A 1 93 ? 25.469 -7.627 -29.963 1.00 60.78 93 VAL A CA 1
ATOM 745 C C . VAL A 1 93 ? 26.679 -6.675 -29.934 1.00 60.78 93 VAL A C 1
ATOM 747 O O . VAL A 1 93 ? 26.612 -5.503 -30.301 1.00 60.78 93 VAL A O 1
ATOM 750 N N . GLY A 1 94 ? 27.812 -7.184 -29.451 1.00 52.69 94 GLY A N 1
ATOM 751 C CA . GLY A 1 94 ? 29.057 -6.460 -29.310 1.00 52.69 94 GLY A CA 1
ATOM 752 C C . GLY A 1 94 ? 29.518 -5.926 -30.658 1.00 52.69 94 GLY A C 1
ATOM 753 O O . GLY A 1 94 ? 29.878 -6.701 -31.535 1.00 52.69 94 GLY A O 1
ATOM 754 N N . GLY A 1 95 ? 29.504 -4.600 -30.800 1.00 56.94 95 GLY A N 1
A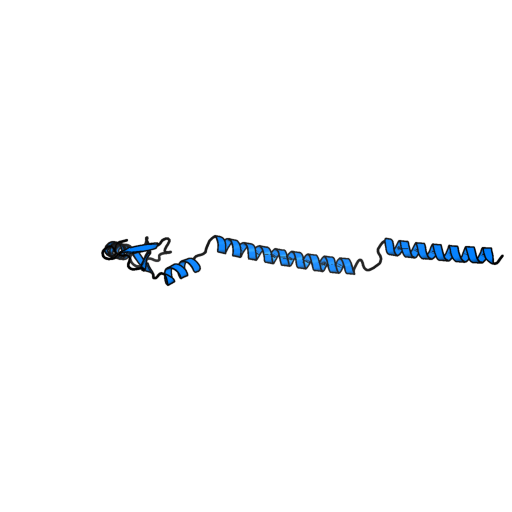TOM 755 C CA . GLY A 1 95 ? 30.439 -3.812 -31.614 1.00 56.94 95 GLY A CA 1
ATOM 756 C C . GLY A 1 95 ? 30.583 -4.117 -33.110 1.00 56.94 95 GLY A C 1
ATOM 757 O O . GLY A 1 95 ? 31.430 -3.502 -33.743 1.00 56.94 95 GLY A O 1
ATOM 758 N N . HIS A 1 96 ? 29.810 -5.039 -33.680 1.00 61.66 96 HIS A N 1
ATOM 759 C CA . HIS A 1 96 ? 29.724 -5.250 -35.118 1.00 61.66 96 HIS A CA 1
ATOM 760 C C . HIS A 1 96 ? 28.264 -5.208 -35.542 1.00 61.66 96 HIS A C 1
ATOM 762 O O . HIS A 1 96 ? 27.601 -6.209 -35.820 1.00 61.66 96 HIS A O 1
ATOM 768 N N . THR A 1 97 ? 27.746 -3.989 -35.563 1.00 72.25 97 THR A N 1
ATOM 769 C CA . THR A 1 97 ? 26.534 -3.685 -36.304 1.00 72.25 97 THR A CA 1
ATOM 770 C C . THR A 1 97 ? 26.792 -3.892 -37.797 1.00 72.25 97 THR A C 1
ATOM 772 O O . THR A 1 97 ? 27.925 -3.836 -38.278 1.00 72.25 97 THR A O 1
ATOM 775 N N . LEU A 1 98 ? 25.721 -4.081 -38.568 1.00 72.00 98 LEU A N 1
ATOM 776 C CA . LEU A 1 98 ? 25.805 -4.099 -40.030 1.00 72.00 98 LEU A CA 1
ATOM 777 C C . LEU A 1 98 ? 26.486 -2.825 -40.571 1.00 72.00 98 LEU A C 1
ATOM 779 O O . LEU A 1 98 ? 27.163 -2.878 -41.592 1.00 72.00 98 LEU A O 1
ATOM 783 N N . LEU A 1 99 ? 26.363 -1.705 -39.846 1.00 75.38 99 LEU A N 1
ATOM 784 C CA . LEU A 1 99 ? 27.053 -0.452 -40.135 1.00 75.38 99 LEU A CA 1
ATOM 785 C C . LEU A 1 99 ? 28.575 -0.574 -39.970 1.00 75.38 99 LEU A C 1
ATOM 787 O O . LEU A 1 99 ? 29.300 -0.110 -40.842 1.00 75.38 99 LEU A O 1
ATOM 791 N N . ASP A 1 100 ? 29.060 -1.236 -38.918 1.00 81.06 100 ASP A N 1
ATOM 792 C CA . ASP A 1 100 ? 30.497 -1.447 -38.700 1.00 81.06 100 ASP A CA 1
ATOM 793 C C . ASP A 1 100 ? 31.104 -2.323 -39.804 1.00 81.06 100 ASP A C 1
ATOM 795 O O . ASP A 1 100 ? 32.187 -2.030 -40.307 1.00 81.06 100 ASP A O 1
ATOM 799 N N . SER A 1 101 ? 30.387 -3.366 -40.242 1.00 81.50 101 SER A N 1
ATOM 800 C CA . SER A 1 101 ? 30.808 -4.178 -41.392 1.00 81.50 101 SER A CA 1
ATOM 801 C C . SER A 1 101 ? 30.828 -3.369 -42.694 1.00 81.50 101 SER A C 1
ATOM 803 O O . SER A 1 101 ? 31.763 -3.502 -43.483 1.00 81.50 101 SER A O 1
ATOM 805 N N . LEU A 1 102 ? 29.829 -2.507 -42.912 1.00 84.75 102 LEU A N 1
ATOM 806 C CA . LEU A 1 102 ? 29.745 -1.658 -44.102 1.00 84.75 102 LEU A CA 1
ATOM 807 C C . LEU A 1 102 ? 30.865 -0.604 -44.135 1.00 84.75 102 LEU A C 1
ATOM 809 O O . LEU A 1 102 ? 31.459 -0.374 -45.187 1.00 84.75 102 LEU A O 1
ATOM 813 N N . LEU A 1 103 ? 31.182 0.001 -42.986 1.00 88.19 103 LEU A N 1
ATOM 814 C CA . LEU A 1 103 ? 32.278 0.962 -42.838 1.00 88.19 103 LEU A CA 1
ATOM 815 C C . LEU A 1 103 ? 33.629 0.319 -43.158 1.00 88.19 103 LEU A C 1
ATOM 817 O O . LEU A 1 103 ? 34.428 0.908 -43.884 1.00 88.19 103 LEU A O 1
ATOM 821 N N . LEU A 1 104 ? 33.860 -0.906 -42.680 1.00 88.00 104 LEU A N 1
ATOM 822 C CA . LEU A 1 104 ? 35.095 -1.642 -42.951 1.00 88.00 104 LEU A CA 1
ATOM 823 C C . LEU A 1 104 ? 35.243 -1.970 -44.446 1.00 88.00 104 LEU A C 1
ATOM 825 O O . LEU A 1 104 ? 36.324 -1.825 -45.016 1.00 88.00 104 LEU A O 1
ATOM 829 N N . GLN A 1 105 ? 34.143 -2.349 -45.109 1.00 92.06 105 GLN A N 1
ATOM 830 C CA . GLN A 1 105 ? 34.139 -2.549 -46.560 1.00 92.06 105 GLN A CA 1
ATOM 831 C C . GLN A 1 105 ? 34.411 -1.247 -47.324 1.00 92.06 105 GLN A C 1
ATOM 833 O O . GLN A 1 105 ? 35.203 -1.252 -48.265 1.00 92.06 105 GLN A O 1
ATOM 838 N N . GLN A 1 106 ? 33.797 -0.130 -46.920 1.00 93.25 106 GLN A N 1
ATOM 839 C CA . GLN A 1 106 ? 34.039 1.171 -47.550 1.00 93.25 106 GLN A CA 1
ATOM 840 C C . GLN A 1 106 ? 35.495 1.624 -47.401 1.00 93.25 106 GLN A C 1
ATOM 842 O O . GLN A 1 106 ? 36.076 2.092 -48.376 1.00 93.25 106 GLN A O 1
ATOM 847 N N . GLN A 1 107 ? 36.108 1.437 -46.229 1.00 94.00 107 GLN A N 1
ATOM 848 C CA . GLN A 1 107 ? 37.525 1.749 -46.011 1.00 94.00 107 GLN A CA 1
ATOM 849 C C . GLN A 1 107 ? 38.443 0.955 -46.948 1.00 94.00 107 GLN A C 1
ATOM 851 O O . GLN A 1 107 ? 39.371 1.526 -47.516 1.00 94.00 107 GLN A O 1
ATOM 856 N N . GLY A 1 108 ? 38.156 -0.332 -47.167 1.00 93.88 108 GLY A N 1
ATOM 857 C CA . GLY A 1 108 ? 38.913 -1.151 -48.119 1.00 93.88 108 GLY A CA 1
ATOM 858 C C . GLY A 1 108 ? 38.783 -0.671 -49.569 1.00 93.88 108 GLY A C 1
ATOM 859 O O . GLY A 1 108 ? 39.766 -0.654 -50.303 1.00 93.88 108 GLY A O 1
ATOM 860 N N . VAL A 1 109 ? 37.587 -0.236 -49.980 1.00 93.81 109 VAL A N 1
ATOM 861 C CA . VAL A 1 109 ? 37.360 0.323 -51.325 1.00 93.81 109 VAL A CA 1
ATOM 862 C C . VAL A 1 109 ? 38.106 1.644 -51.516 1.00 93.81 109 VAL A C 1
ATOM 864 O O . VAL A 1 109 ? 38.665 1.865 -52.586 1.00 93.81 109 VAL A O 1
ATOM 867 N N . ILE A 1 110 ? 38.142 2.502 -50.492 1.00 95.44 110 ILE A N 1
ATOM 868 C CA . ILE A 1 110 ? 38.890 3.767 -50.529 1.00 95.44 110 ILE A CA 1
ATOM 869 C C . ILE A 1 110 ? 40.390 3.498 -50.686 1.00 95.44 110 ILE A C 1
ATOM 871 O O . ILE A 1 110 ? 41.004 4.072 -51.574 1.00 95.44 110 ILE A O 1
ATOM 875 N N . ALA A 1 111 ? 40.953 2.564 -49.914 1.00 94.12 111 ALA A N 1
ATOM 876 C CA . ALA A 1 111 ? 42.372 2.218 -50.021 1.00 94.12 111 ALA A CA 1
ATOM 877 C C . ALA A 1 111 ? 42.754 1.708 -51.424 1.00 94.12 111 ALA A C 1
ATOM 879 O O . ALA A 1 111 ? 43.770 2.113 -51.978 1.00 94.12 111 ALA A O 1
ATOM 880 N N . LEU A 1 112 ? 41.907 0.871 -52.034 1.00 94.38 112 LEU A N 1
ATOM 881 C CA . LEU A 1 112 ? 42.098 0.418 -53.418 1.00 94.38 112 LEU A CA 1
ATOM 882 C C . LEU A 1 112 ? 42.028 1.571 -54.429 1.00 94.38 112 LEU A C 1
ATOM 884 O O . LEU A 1 112 ? 42.764 1.575 -55.411 1.00 94.38 112 LEU A O 1
ATOM 888 N N . LEU A 1 113 ? 41.129 2.534 -54.215 1.00 92.69 113 LEU A N 1
ATOM 889 C CA . LEU A 1 113 ? 41.040 3.737 -55.044 1.00 92.69 113 LEU A CA 1
ATOM 890 C C . LEU A 1 113 ? 42.309 4.585 -54.941 1.00 92.69 113 LEU A C 1
ATOM 892 O O . LEU A 1 113 ? 42.808 5.014 -55.978 1.00 92.69 113 LEU A O 1
ATOM 896 N N . ASP A 1 114 ? 42.838 4.772 -53.734 1.00 94.50 114 ASP A N 1
ATOM 897 C CA . ASP A 1 114 ? 44.080 5.514 -53.506 1.00 94.50 114 ASP A CA 1
ATOM 898 C C . ASP A 1 114 ? 45.266 4.828 -54.209 1.00 94.50 114 ASP A C 1
ATOM 900 O O . ASP A 1 114 ? 45.989 5.480 -54.961 1.00 94.50 114 ASP A O 1
ATOM 904 N N . GLU A 1 115 ? 45.397 3.499 -54.097 1.00 92.56 115 GLU A N 1
ATOM 905 C CA . GLU A 1 115 ? 46.423 2.724 -54.818 1.00 92.56 115 GLU A CA 1
ATOM 906 C C . GLU A 1 115 ? 46.305 2.867 -56.347 1.00 92.56 115 GLU A C 1
ATOM 908 O O . GLU A 1 115 ? 47.308 3.012 -57.055 1.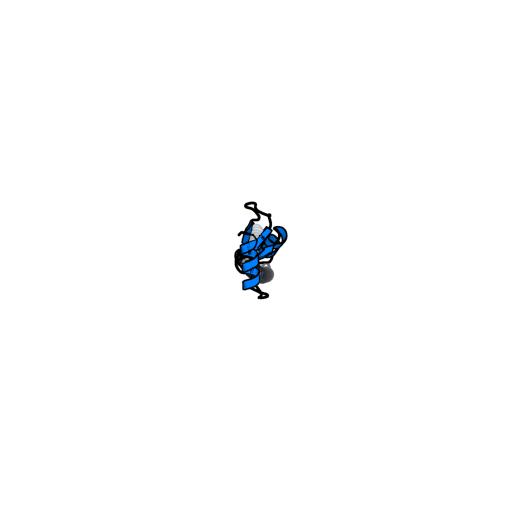00 92.56 115 GLU A O 1
ATOM 913 N N . MET A 1 116 ? 45.080 2.846 -56.887 1.00 90.12 116 MET A N 1
ATOM 914 C CA . MET A 1 116 ? 44.866 3.058 -58.320 1.00 90.12 116 MET A CA 1
ATOM 915 C C . MET A 1 116 ? 45.268 4.472 -58.746 1.00 90.12 116 MET A C 1
ATOM 917 O O . MET A 1 116 ? 45.921 4.617 -59.779 1.00 90.12 116 MET A O 1
ATOM 921 N N . ILE A 1 117 ? 44.917 5.496 -57.964 1.00 92.25 117 ILE A N 1
ATOM 922 C CA . ILE A 1 117 ? 45.288 6.890 -58.243 1.00 92.25 117 ILE A CA 1
ATOM 923 C C . ILE A 1 117 ? 46.815 7.031 -58.250 1.00 92.25 117 ILE A C 1
ATOM 925 O O . ILE A 1 117 ? 47.375 7.503 -59.241 1.00 92.25 117 ILE A O 1
ATOM 929 N N . GLU A 1 118 ? 47.500 6.517 -57.227 1.00 89.81 118 GLU A N 1
ATOM 930 C CA . GLU A 1 118 ? 48.967 6.540 -57.138 1.00 89.81 118 GLU A CA 1
ATOM 931 C C . GLU A 1 118 ? 49.637 5.833 -58.330 1.00 89.81 118 GLU A C 1
ATOM 933 O O . GLU A 1 118 ? 50.632 6.321 -58.879 1.00 89.81 118 GLU A O 1
ATOM 938 N N . SER A 1 119 ? 49.068 4.711 -58.788 1.00 84.06 119 SER A N 1
ATOM 939 C CA . SER A 1 119 ? 49.573 3.980 -59.959 1.00 84.06 119 SER A CA 1
ATOM 940 C C . SER A 1 119 ? 49.404 4.751 -61.275 1.00 84.06 119 SER A C 1
ATOM 942 O O . SER A 1 119 ? 50.248 4.641 -62.170 1.00 84.06 119 SER A O 1
ATOM 944 N N . THR A 1 120 ? 48.347 5.563 -61.384 1.00 78.81 120 THR A N 1
ATOM 945 C CA . THR A 1 120 ? 48.089 6.415 -62.553 1.00 78.81 120 THR A CA 1
ATOM 946 C C . THR A 1 120 ? 48.897 7.708 -62.550 1.00 78.81 120 THR A C 1
ATOM 948 O O . THR A 1 120 ? 49.209 8.208 -63.623 1.00 78.81 120 THR A O 1
ATOM 951 N N . GLU A 1 121 ? 49.267 8.235 -61.380 1.00 75.88 121 GLU A N 1
ATOM 952 C CA . GLU A 1 121 ? 50.129 9.421 -61.256 1.00 75.88 121 GLU A CA 1
ATOM 953 C C . GLU A 1 121 ? 51.625 9.091 -61.416 1.00 75.88 121 GLU A C 1
ATOM 955 O O . GLU A 1 121 ? 52.428 9.975 -61.714 1.00 75.88 121 GLU A O 1
ATOM 960 N N . SER A 1 122 ? 52.001 7.819 -61.243 1.00 61.88 122 SER A N 1
ATOM 961 C CA . SER A 1 122 ? 53.379 7.324 -61.386 1.00 61.88 122 SER A CA 1
ATOM 962 C C . SER A 1 122 ? 53.732 6.807 -62.796 1.00 61.88 122 SER A C 1
ATOM 964 O O . SER A 1 122 ? 54.873 6.387 -63.006 1.00 61.88 122 SER A O 1
ATOM 966 N N . SER A 1 123 ? 52.779 6.810 -63.742 1.00 54.41 123 SER A N 1
ATOM 967 C CA . SER A 1 123 ? 52.952 6.417 -65.160 1.00 54.41 123 SER A CA 1
ATOM 968 C C . SER A 1 123 ? 52.940 7.627 -66.089 1.00 54.41 123 SER A C 1
ATOM 970 O O . SER A 1 123 ? 53.713 7.609 -67.074 1.00 54.41 123 SER A O 1
#

Foldseek 3Di:
DEPVVLVVLQVVLDPDDDLLPDWDFYDYPNHGPQWIARPRNSDTDHPVRVVVSVVVPPDVVVVVVVVVVVVVVVVVVVVVVVVVVVVVVVVVVPDDDVVNVVVVVVVVVVVVVVVVVVVVVVD

Secondary structure (DSSP, 8-state):
-BHHHHHHHHHHH-S-------EEEEEETTEEEEEEEETTT--EE-HHHHHHHHHHS--HHHHHHHHHHHHHHHHHHHHHHHHHHHHHHHHHS-S--HHHHHHHHHHHHHHHHHHHHHHHH--